Protein AF-A0A3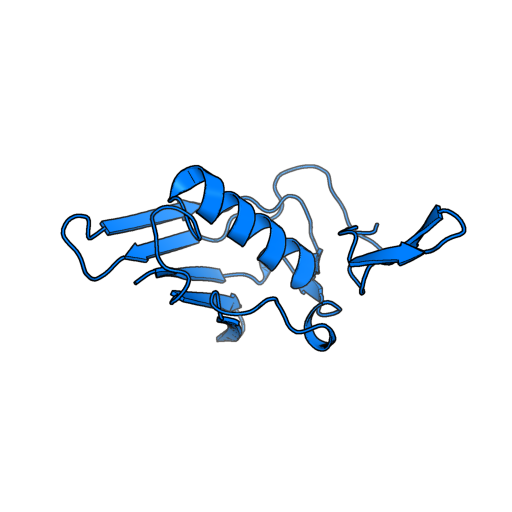80DIZ7-F1 (afdb_monomer)

Nearest PDB structures (foldseek):
  6ucd-assembly1_A  TM=9.929E-01  e=7.327E-22  Staphylococcus aureus
  6ucd-assembly2_B  TM=9.913E-01  e=2.281E-21  Staphylococcus aureus
  6lwt-assembly2_B  TM=9.551E-01  e=7.535E-21  Staphylococcus aureus
  6lwt-assembly1_A  TM=9.574E-01  e=3.783E-20  Staphylococcus aureus
  3r2i-assembly1_A  TM=8.907E-01  e=3.029E-13  Staphylococcus aureus subsp. aureus COL

Foldseek 3Di:
DFDDDFPDADPVRDTDGQARDDDDKDQPDFPAWAKEWAFECDDPPGDIDIDTDTDRIQKGAPQRVVVVVVVVCCVPPVDVHPFDLQKKKWFAFQVRDIDIDRSVDDDDSVRRNHMDRRHRGHHMYIYTD

InterPro domains:
  IPR006123 Staphylococcal/Streptococcal toxin, beta-grasp domain [PF02876] (36-128)
  IPR006126 Staphylococcal enterotoxin/Streptococcal pyrogenic exotoxin, conserved site [PS00278] (57-80)
  IPR008375 Staphylococcus aureus exotoxin [PR01800] (16-27)
  IPR008375 Staphylococcus aureus exotoxin [PR01800] (56-72)
  IPR008375 Staphylococcus aureus exotoxin [PR01800] (96-111)
  IPR013307 Superantigen, staphylococcal/streptococcal toxin, bacterial [PR01501] (14-34)
  IPR013307 Superantigen, staphylococcal/streptococcal toxin, bacterial [PR01501] (40-57)
  IPR013307 Superantigen, staphylococcal/streptococcal toxin, bacterial [PR01501] (65-87)
  IPR013307 Superantigen, staphylococcal/streptococcal toxin, bacterial [PR01501] (90-106)
  IPR013307 Superantigen, staphylococcal/streptococcal toxin, bacterial [PR01501] (116-129)
  IPR013307 Superantigen, staphylococcal/streptococcal toxin, bacterial [PR01898] (14-27)
  IPR013307 Superantigen, staphylococcal/streptococcal toxin, bacterial [PR01898] (57-70)
  IPR013307 Superantigen, staphylococcal/streptococcal toxin, bacterial [PR01898] (70-84)
  IPR013307 Superantigen, staphylococcal/streptococcal toxin, bacterial [PR01898] (111-127)
  IPR016091 Superantigen toxin, C-terminal [SSF54334] (31-128)

Sequence (129 aa):
MCFFVQEKRDKHDIFYTVSGVIQTNKTSGVVSAPILNVTKEKGEDAFVKGYPYYIKKEKITLKELDFKLRKHLIEKYGLYKTISKDGRVKISLKDGSFYNLDLRSKLKFKYMGEVIESKQIKDIEVNLK

pLDDT: mean 90.19, std 7.78, range [63.44, 97.88]

Structure (mmCIF, N/CA/C/O backbone):
data_AF-A0A380DIZ7-F1
#
_entry.id   AF-A0A380DIZ7-F1
#
loop_
_atom_site.group_PDB
_atom_site.id
_atom_site.type_symbol
_atom_site.label_atom_id
_atom_site.label_alt_id
_atom_site.label_comp_id
_atom_site.label_asym_id
_atom_site.label_entity_id
_atom_site.label_seq_id
_atom_site.pdbx_PDB_ins_code
_atom_site.Cartn_x
_atom_site.Cartn_y
_atom_site.Cartn_z
_atom_site.occupancy
_atom_site.B_iso_or_equiv
_atom_site.auth_seq_id
_atom_site.auth_comp_id
_atom_site.auth_asym_id
_atom_site.auth_atom_id
_atom_site.pdbx_PDB_model_num
ATOM 1 N N . MET A 1 1 ? 17.431 -2.834 -9.468 1.00 73.81 1 MET A N 1
ATOM 2 C CA . MET A 1 1 ? 16.457 -3.740 -8.804 1.00 73.81 1 MET A CA 1
ATOM 3 C C . MET A 1 1 ? 15.087 -3.563 -9.458 1.00 73.81 1 MET A C 1
ATOM 5 O O . MET A 1 1 ? 14.705 -2.426 -9.702 1.00 73.81 1 MET A O 1
ATOM 9 N N . CYS A 1 2 ? 14.347 -4.634 -9.756 1.00 84.69 2 CYS A N 1
ATOM 10 C CA . CYS A 1 2 ? 13.028 -4.546 -10.404 1.00 84.69 2 CYS A CA 1
ATOM 11 C C . CYS A 1 2 ? 11.947 -5.241 -9.562 1.00 84.69 2 CYS A C 1
ATOM 13 O O . CYS A 1 2 ? 12.197 -6.302 -8.992 1.00 84.69 2 CYS A O 1
ATOM 15 N N . PHE A 1 3 ? 10.755 -4.644 -9.478 1.00 87.88 3 PHE A N 1
ATOM 16 C CA . PHE A 1 3 ? 9.548 -5.284 -8.960 1.00 87.88 3 PHE A CA 1
ATOM 17 C C . PHE A 1 3 ? 8.690 -5.811 -10.119 1.00 87.88 3 PHE A C 1
ATOM 19 O O . PHE A 1 3 ? 8.022 -5.053 -10.837 1.00 87.88 3 PHE A O 1
ATOM 26 N N . PHE A 1 4 ? 8.731 -7.129 -10.295 1.00 90.75 4 PHE A N 1
ATOM 27 C CA . PHE A 1 4 ? 8.092 -7.824 -11.401 1.00 90.75 4 PHE A CA 1
ATOM 28 C C . PHE A 1 4 ? 6.684 -8.300 -11.022 1.00 90.75 4 PHE A C 1
ATOM 30 O O . PHE A 1 4 ? 6.507 -9.013 -10.037 1.00 90.75 4 PHE A O 1
ATOM 37 N N . VAL A 1 5 ? 5.690 -7.917 -11.824 1.00 90.12 5 VAL A N 1
ATOM 38 C CA . VAL A 1 5 ? 4.325 -8.462 -11.777 1.00 90.12 5 VAL A CA 1
ATOM 39 C C . VAL A 1 5 ? 3.955 -8.782 -13.217 1.00 90.12 5 VAL A C 1
ATOM 41 O O . VAL A 1 5 ? 4.002 -7.888 -14.062 1.00 90.12 5 VAL A O 1
ATOM 44 N N . GLN A 1 6 ? 3.652 -10.048 -13.501 1.00 90.81 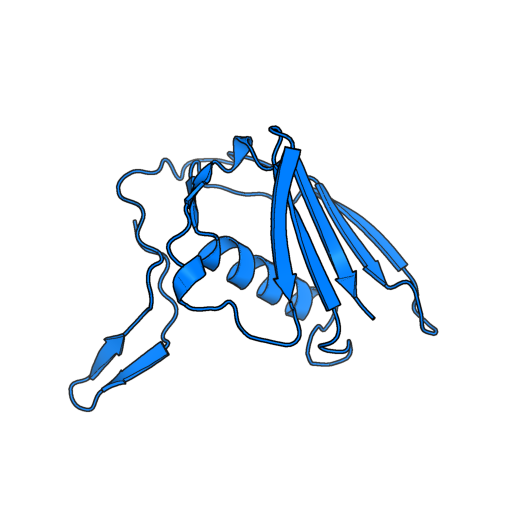6 GLN A N 1
ATOM 45 C CA . GLN A 1 6 ? 3.368 -10.505 -14.859 1.00 90.81 6 GLN A CA 1
ATOM 46 C C . GLN A 1 6 ? 2.039 -9.918 -15.352 1.00 90.81 6 GLN A C 1
ATOM 48 O O . GLN A 1 6 ? 0.986 -10.199 -14.786 1.00 90.81 6 GLN A O 1
ATOM 53 N N . GLU A 1 7 ? 2.092 -9.130 -16.424 1.00 89.25 7 GLU A N 1
ATOM 54 C CA . GLU A 1 7 ? 0.918 -8.569 -17.106 1.00 89.25 7 GLU A CA 1
ATOM 55 C C . GLU A 1 7 ? 0.506 -9.422 -18.309 1.00 89.25 7 GLU A C 1
ATOM 57 O O . GLU A 1 7 ? -0.677 -9.629 -18.561 1.00 89.25 7 GLU A O 1
ATOM 62 N N . LYS A 1 8 ? 1.493 -9.931 -19.054 1.00 89.88 8 LYS A N 1
ATOM 63 C CA . LYS A 1 8 ? 1.293 -10.771 -20.237 1.00 89.88 8 LYS A CA 1
ATOM 64 C C . LYS A 1 8 ? 2.452 -11.751 -20.375 1.00 89.88 8 LYS A C 1
ATOM 66 O O . LYS A 1 8 ? 3.583 -11.431 -20.011 1.00 89.88 8 LYS A O 1
ATOM 71 N N . ARG A 1 9 ? 2.160 -12.921 -20.931 1.00 91.06 9 ARG A N 1
ATOM 72 C CA . ARG A 1 9 ? 3.142 -13.841 -21.506 1.00 91.06 9 ARG A CA 1
ATOM 73 C C . ARG A 1 9 ? 2.810 -13.984 -22.986 1.00 91.06 9 ARG A C 1
ATOM 75 O O . ARG A 1 9 ? 1.631 -14.120 -23.319 1.00 91.06 9 ARG A O 1
ATOM 82 N N . ASP A 1 10 ? 3.793 -13.846 -23.865 1.00 90.81 10 ASP A N 1
ATOM 83 C CA . ASP A 1 10 ? 3.569 -14.079 -25.293 1.00 90.81 10 ASP A CA 1
ATOM 84 C C . ASP A 1 10 ? 3.758 -15.556 -25.675 1.00 90.81 10 ASP A C 1
ATOM 86 O O . ASP A 1 10 ? 3.936 -16.430 -24.828 1.00 90.81 10 ASP A O 1
ATOM 90 N N . LYS A 1 11 ? 3.674 -15.838 -26.978 1.00 90.25 11 LYS A N 1
ATOM 91 C CA . LYS A 1 11 ? 3.818 -17.191 -27.527 1.00 90.25 11 LYS A CA 1
ATOM 92 C C . LYS A 1 11 ? 5.262 -17.714 -27.478 1.00 90.25 11 LYS A C 1
ATOM 94 O O . LYS A 1 11 ? 5.457 -18.902 -27.696 1.00 90.25 11 LYS A O 1
ATOM 99 N N . HIS A 1 12 ? 6.240 -16.852 -27.196 1.00 92.19 12 HIS A N 1
ATOM 100 C CA . HIS A 1 12 ? 7.665 -17.177 -27.119 1.00 92.19 12 HIS A CA 1
ATOM 101 C C . HIS A 1 12 ? 8.169 -17.226 -25.668 1.00 92.19 12 HIS A C 1
ATOM 103 O O . HIS A 1 12 ? 9.369 -17.137 -25.433 1.00 92.19 12 HIS A O 1
ATOM 109 N N . ASP A 1 13 ? 7.254 -17.337 -24.698 1.00 89.50 13 ASP A N 1
ATOM 110 C CA . ASP A 1 13 ? 7.552 -17.326 -23.261 1.00 89.50 13 ASP A CA 1
ATOM 111 C C . ASP A 1 13 ? 8.264 -16.039 -22.791 1.00 89.50 13 ASP A C 1
ATOM 113 O O . ASP A 1 13 ? 8.994 -16.025 -21.803 1.00 89.50 13 ASP A O 1
ATOM 117 N N . ILE A 1 14 ? 8.023 -14.914 -23.475 1.00 88.62 14 ILE A N 1
ATOM 118 C CA . ILE A 1 14 ? 8.487 -13.595 -23.046 1.00 88.62 14 ILE A CA 1
ATOM 119 C C . ILE A 1 14 ? 7.473 -13.010 -22.065 1.00 88.62 14 ILE A C 1
ATOM 121 O O . ILE A 1 14 ? 6.275 -12.882 -22.348 1.00 88.62 14 ILE A O 1
ATOM 125 N N . PHE A 1 15 ? 7.973 -12.623 -20.894 1.00 90.88 15 PHE A N 1
ATOM 126 C CA . PHE A 1 15 ? 7.176 -12.107 -19.791 1.00 90.88 15 PHE A CA 1
ATOM 127 C C . PHE A 1 15 ? 7.215 -10.581 -19.742 1.00 90.88 15 PHE A C 1
ATOM 129 O O . PHE A 1 15 ? 8.269 -9.970 -19.567 1.00 90.88 15 PHE A O 1
ATOM 136 N N . TYR A 1 16 ? 6.043 -9.958 -19.817 1.00 88.75 16 TYR A N 1
ATOM 137 C CA . TYR A 1 16 ? 5.904 -8.507 -19.800 1.00 88.75 16 TYR A CA 1
ATOM 138 C C . TYR A 1 16 ? 5.420 -8.021 -18.438 1.00 88.75 16 TYR A C 1
ATOM 140 O O . TYR A 1 16 ? 4.489 -8.572 -17.847 1.00 88.75 16 TYR A O 1
ATOM 148 N N . THR A 1 17 ? 6.039 -6.943 -17.968 1.00 89.25 17 THR A N 1
ATOM 149 C CA . THR A 1 17 ? 5.685 -6.200 -16.758 1.00 89.25 17 THR A CA 1
ATOM 150 C C . THR A 1 17 ? 5.698 -4.716 -17.102 1.00 89.25 17 THR A C 1
ATOM 152 O O . THR A 1 17 ? 6.504 -4.275 -17.920 1.00 89.25 17 THR A O 1
ATOM 155 N N . VAL A 1 18 ? 4.834 -3.925 -16.475 1.00 84.56 18 VAL A N 1
ATOM 156 C CA . VAL A 1 18 ? 4.856 -2.468 -16.650 1.00 84.56 18 VAL A CA 1
ATOM 157 C C . VAL A 1 18 ? 5.647 -1.832 -15.512 1.00 84.56 18 VAL A C 1
ATOM 159 O O . VAL A 1 18 ? 5.296 -2.012 -14.344 1.00 84.56 18 VAL A O 1
ATOM 162 N N . SER A 1 19 ? 6.711 -1.098 -15.846 1.00 86.44 19 SER A N 1
ATOM 163 C CA . SER A 1 19 ? 7.553 -0.342 -14.901 1.00 86.44 19 SER A CA 1
ATOM 164 C C . SER A 1 19 ? 8.030 -1.182 -13.695 1.00 86.44 19 SER A C 1
ATOM 166 O O . SER A 1 19 ? 8.190 -2.400 -13.791 1.00 86.44 19 SER A O 1
ATOM 168 N N . GLY A 1 20 ? 8.300 -0.550 -12.545 1.00 74.50 20 GLY A N 1
ATOM 169 C CA . GLY A 1 20 ? 8.803 -1.239 -11.349 1.00 74.50 20 GLY A CA 1
ATOM 170 C C . GLY A 1 20 ? 10.331 -1.307 -11.247 1.00 74.50 20 GLY A C 1
ATOM 171 O O . GLY A 1 20 ? 10.848 -1.951 -10.337 1.00 74.50 20 GLY A O 1
ATOM 172 N N . VAL A 1 21 ? 11.063 -0.670 -12.164 1.00 81.62 21 VAL A N 1
ATOM 173 C CA . VAL A 1 21 ? 12.533 -0.626 -12.159 1.00 81.62 21 VAL A CA 1
ATOM 174 C C . VAL A 1 21 ? 13.018 0.544 -11.300 1.00 81.62 21 VAL A C 1
ATOM 176 O O . VAL A 1 21 ? 12.602 1.678 -11.502 1.00 81.62 21 VAL A O 1
ATOM 179 N N . ILE A 1 22 ? 13.924 0.270 -10.359 1.00 79.44 22 ILE A N 1
ATOM 180 C CA . ILE A 1 22 ? 14.663 1.271 -9.578 1.00 79.44 22 ILE A CA 1
ATOM 181 C C . ILE A 1 22 ? 16.160 1.003 -9.780 1.00 79.44 22 ILE A C 1
ATOM 183 O O . ILE A 1 22 ? 16.617 -0.124 -9.553 1.00 79.44 22 ILE A O 1
ATOM 187 N N . GLN A 1 23 ? 16.925 2.018 -10.198 1.00 69.81 23 GLN A N 1
ATOM 188 C CA . GLN A 1 23 ? 18.353 1.871 -10.520 1.00 69.81 23 GLN A CA 1
ATOM 189 C C . GLN A 1 23 ? 19.199 1.470 -9.301 1.00 69.81 23 GLN A C 1
ATOM 191 O O . GLN A 1 23 ? 19.898 0.462 -9.358 1.00 69.81 23 GLN A O 1
ATOM 196 N N . THR A 1 24 ? 19.084 2.181 -8.177 1.00 70.56 24 THR A N 1
ATOM 197 C CA . THR A 1 24 ? 19.890 1.955 -6.963 1.00 70.56 24 THR A CA 1
ATOM 198 C C . THR A 1 24 ? 19.007 1.933 -5.716 1.00 70.56 24 THR A C 1
ATOM 200 O O . THR A 1 24 ? 18.083 2.736 -5.581 1.00 70.56 24 THR A O 1
ATOM 203 N N . ASN A 1 25 ? 19.223 0.959 -4.824 1.00 69.00 25 ASN A N 1
ATOM 204 C CA . ASN A 1 25 ? 18.415 0.802 -3.612 1.00 69.00 25 ASN A CA 1
ATOM 205 C C . ASN A 1 25 ? 19.136 -0.066 -2.574 1.00 69.00 25 ASN A C 1
ATOM 207 O O . ASN A 1 25 ? 19.499 -1.202 -2.890 1.00 69.00 25 ASN A O 1
ATOM 211 N N . LYS A 1 26 ? 19.301 0.418 -1.339 1.00 71.81 26 LYS A N 1
ATOM 212 C CA . LYS A 1 26 ? 19.729 -0.443 -0.228 1.00 71.81 26 LYS A CA 1
ATOM 213 C C . LYS A 1 26 ? 18.533 -1.246 0.286 1.00 71.81 26 LYS A C 1
ATOM 215 O O . LYS A 1 26 ? 17.451 -0.706 0.503 1.00 71.81 26 LYS A O 1
ATOM 220 N N . THR A 1 27 ? 18.723 -2.554 0.453 1.00 65.56 27 THR A N 1
ATOM 221 C CA . THR A 1 27 ? 17.655 -3.505 0.832 1.00 65.56 27 THR A CA 1
ATOM 222 C C . THR A 1 27 ? 17.909 -4.207 2.170 1.00 65.56 27 THR A C 1
ATOM 224 O O . THR A 1 27 ? 17.139 -5.080 2.567 1.00 65.56 27 THR A O 1
ATOM 227 N N . SER A 1 28 ? 18.972 -3.827 2.886 1.00 63.44 28 SER A N 1
ATOM 228 C CA . SER A 1 28 ? 19.307 -4.381 4.199 1.00 63.44 28 SER A CA 1
ATOM 229 C C . SER A 1 28 ? 18.593 -3.620 5.322 1.00 63.44 28 SER A C 1
ATOM 231 O O . SER A 1 28 ? 18.824 -2.425 5.502 1.00 63.44 28 SER A O 1
ATOM 233 N N . GLY A 1 29 ? 17.780 -4.328 6.112 1.00 64.69 29 GLY A N 1
ATOM 234 C CA . GLY A 1 29 ? 17.097 -3.787 7.294 1.00 64.69 29 GLY A CA 1
ATOM 235 C C . GLY A 1 29 ? 15.740 -3.123 7.017 1.00 64.69 29 GLY A C 1
ATOM 236 O O . GLY A 1 29 ? 15.302 -2.980 5.875 1.00 64.69 29 GLY A O 1
ATOM 237 N N . VAL A 1 30 ? 15.029 -2.754 8.087 1.00 64.44 30 VAL A N 1
ATOM 238 C CA . VAL A 1 30 ? 13.832 -1.900 7.995 1.00 64.44 30 VAL A CA 1
ATOM 239 C C . VAL A 1 30 ? 14.296 -0.473 7.727 1.00 64.44 30 VAL A C 1
ATOM 241 O O . VAL A 1 30 ? 15.089 0.068 8.490 1.00 64.44 30 VAL A O 1
ATOM 244 N N . VAL A 1 31 ? 13.795 0.134 6.651 1.00 78.81 31 VAL A N 1
ATOM 245 C CA . VAL A 1 31 ? 14.199 1.486 6.237 1.00 78.81 31 VAL A CA 1
ATOM 246 C C . VAL A 1 31 ? 13.150 2.531 6.612 1.00 78.81 31 VAL A C 1
ATOM 248 O O . VAL A 1 31 ? 13.494 3.674 6.907 1.00 78.81 31 VAL A O 1
ATOM 251 N N . SER A 1 32 ? 11.872 2.150 6.604 1.00 88.06 32 SER A N 1
ATOM 252 C CA . SER A 1 32 ? 10.756 3.009 6.999 1.00 88.06 32 SER A CA 1
ATOM 253 C C . SER A 1 32 ? 9.608 2.178 7.573 1.00 88.06 32 SER A C 1
ATOM 255 O O . SER A 1 32 ? 9.441 1.013 7.208 1.00 88.06 32 SER A O 1
ATOM 257 N N . ALA A 1 33 ? 8.826 2.770 8.472 1.00 93.50 33 ALA A N 1
ATOM 258 C CA . ALA A 1 33 ? 7.673 2.135 9.106 1.00 93.50 33 ALA A CA 1
ATOM 259 C C . ALA A 1 33 ? 6.533 3.154 9.316 1.00 93.50 33 ALA A C 1
ATOM 261 O O . ALA A 1 33 ? 6.216 3.478 10.462 1.00 93.50 33 ALA A O 1
ATOM 262 N N . PRO A 1 34 ? 5.947 3.710 8.236 1.00 95.19 34 PRO A N 1
ATOM 263 C CA . PRO A 1 34 ? 4.785 4.589 8.349 1.00 95.19 34 PRO A CA 1
ATOM 264 C C . PRO A 1 34 ? 3.614 3.866 9.020 1.00 95.19 34 PRO A C 1
ATOM 266 O O . PRO A 1 34 ? 3.480 2.643 8.913 1.00 95.19 34 PRO A O 1
ATOM 269 N N . ILE A 1 35 ? 2.746 4.622 9.689 1.00 97.19 35 ILE A N 1
ATOM 270 C CA . ILE A 1 35 ? 1.524 4.061 10.268 1.00 97.19 35 ILE A CA 1
ATOM 271 C C . ILE A 1 35 ? 0.539 3.746 9.141 1.00 97.19 35 ILE A C 1
ATOM 273 O O . ILE A 1 35 ? 0.237 4.603 8.312 1.00 97.19 35 ILE A O 1
ATOM 277 N N . LEU A 1 36 ? 0.044 2.511 9.123 1.00 97.81 36 LEU A N 1
ATOM 278 C CA . LEU A 1 36 ? -1.054 2.067 8.280 1.00 97.81 36 LEU A CA 1
ATOM 279 C C . LEU A 1 36 ? -2.333 2.045 9.114 1.00 97.81 36 LEU A C 1
ATOM 281 O O . LEU A 1 36 ? -2.477 1.214 10.011 1.00 97.81 36 LEU A O 1
ATOM 285 N N . ASN A 1 37 ? -3.249 2.950 8.792 1.00 97.19 37 ASN A N 1
ATOM 286 C CA . ASN A 1 37 ? -4.571 3.047 9.391 1.00 97.19 37 ASN A CA 1
ATOM 287 C C . ASN A 1 37 ? -5.585 2.396 8.454 1.00 97.19 37 ASN A C 1
ATOM 289 O O . ASN A 1 37 ? -5.793 2.871 7.342 1.00 97.19 37 ASN A O 1
ATOM 293 N N . VAL A 1 38 ? -6.205 1.303 8.888 1.00 96.81 38 VAL A N 1
ATOM 294 C CA . VAL A 1 38 ? -7.263 0.610 8.151 1.00 96.81 38 VAL A CA 1
ATOM 295 C C . VAL A 1 38 ? -8.584 0.831 8.866 1.00 96.81 38 VAL A C 1
ATOM 297 O O . VAL A 1 38 ? -8.757 0.398 10.007 1.00 96.81 38 VAL A O 1
ATOM 300 N N . THR A 1 39 ? -9.512 1.465 8.165 1.00 95.81 39 THR A N 1
ATOM 301 C CA . THR A 1 39 ? -10.840 1.803 8.665 1.00 95.81 39 THR A CA 1
ATOM 302 C C . THR A 1 39 ? -11.901 1.154 7.788 1.00 95.81 39 THR A C 1
ATOM 304 O O . THR A 1 39 ? -11.831 1.228 6.561 1.00 95.81 39 THR A O 1
ATOM 307 N N . LYS A 1 40 ? -12.902 0.547 8.424 1.00 92.62 40 LYS A N 1
ATOM 308 C CA . LYS A 1 40 ? -14.171 0.143 7.820 1.00 92.62 40 LYS A CA 1
ATOM 309 C C . LYS A 1 40 ? -15.281 0.816 8.619 1.00 92.62 40 LYS A C 1
ATOM 311 O O . LYS A 1 40 ? -15.551 0.415 9.745 1.00 92.62 40 LYS A O 1
ATOM 316 N N . GLU A 1 41 ? -15.870 1.874 8.066 1.00 82.44 41 GLU A N 1
ATOM 317 C CA . GLU A 1 41 ? -16.782 2.752 8.820 1.00 82.44 41 GLU A CA 1
ATOM 318 C C . GLU A 1 41 ? -18.206 2.197 8.955 1.00 82.44 41 GLU A C 1
ATOM 320 O O . GLU A 1 41 ? -18.942 2.618 9.843 1.00 82.44 41 GLU A O 1
ATOM 325 N N . LYS A 1 42 ? -18.630 1.295 8.062 1.00 79.06 42 LYS A N 1
ATOM 326 C CA . LYS A 1 42 ? -20.019 0.822 7.975 1.00 79.06 42 LYS A CA 1
ATOM 327 C C . LYS A 1 42 ? -20.098 -0.703 7.864 1.00 79.06 42 LYS A C 1
ATOM 329 O O . LYS A 1 42 ? -19.178 -1.349 7.365 1.00 79.06 42 LYS A O 1
ATOM 334 N N . GLY A 1 43 ? -21.225 -1.256 8.314 1.00 76.00 43 GLY A N 1
ATOM 335 C CA . GLY A 1 43 ? -21.498 -2.696 8.385 1.00 76.00 43 GLY A CA 1
ATOM 336 C C . GLY A 1 43 ? -21.419 -3.239 9.814 1.00 76.00 43 GLY A C 1
ATOM 337 O O . GLY A 1 43 ? -20.945 -2.548 10.710 1.00 76.00 43 GLY A O 1
ATOM 338 N N . GLU A 1 44 ? -21.888 -4.472 10.013 1.00 73.06 44 GLU A N 1
ATOM 339 C CA . GLU A 1 44 ? -21.927 -5.128 11.334 1.00 73.06 44 GLU A CA 1
ATOM 340 C C . GLU A 1 44 ? -20.530 -5.244 11.974 1.00 73.06 44 GLU A C 1
ATOM 342 O O . GLU A 1 44 ? -20.388 -5.066 13.179 1.00 73.06 44 GLU A O 1
ATOM 347 N N . ASP A 1 45 ? -19.485 -5.402 11.154 1.00 82.81 45 ASP A N 1
ATOM 348 C CA . ASP A 1 45 ? -18.084 -5.478 11.592 1.00 82.81 45 ASP A CA 1
ATOM 349 C C . ASP A 1 45 ? -17.305 -4.171 11.349 1.00 82.81 45 ASP A C 1
ATOM 351 O O . ASP A 1 45 ? -16.235 -4.192 10.733 1.00 82.81 45 ASP A O 1
ATOM 355 N N . ALA A 1 46 ? -17.843 -3.009 11.722 1.00 90.00 46 ALA A N 1
ATOM 356 C CA . ALA A 1 46 ? -17.096 -1.752 11.618 1.00 90.00 46 ALA A CA 1
ATOM 357 C C . ALA A 1 46 ? -15.846 -1.776 12.525 1.00 90.00 46 ALA A C 1
ATOM 359 O O . ALA A 1 46 ? -15.899 -2.228 13.669 1.00 90.00 46 ALA A O 1
ATOM 360 N N . PHE A 1 47 ? -14.700 -1.296 12.029 1.00 91.69 47 PHE A N 1
ATOM 361 C CA . PHE A 1 47 ? -13.450 -1.292 12.797 1.00 91.69 47 PHE A CA 1
ATOM 362 C C . PHE A 1 47 ? -12.485 -0.183 12.375 1.00 91.69 47 PHE A C 1
ATOM 364 O O . PHE A 1 47 ? -12.502 0.295 11.241 1.00 91.69 47 PHE A O 1
ATOM 371 N N . VAL A 1 48 ? -11.564 0.144 13.283 1.00 94.38 48 VAL A N 1
ATOM 372 C CA . VAL A 1 48 ? -10.387 0.984 13.033 1.00 94.38 48 VAL A CA 1
ATOM 373 C C . VAL A 1 48 ? -9.161 0.260 13.585 1.00 94.38 48 VAL A C 1
ATOM 375 O O . VAL A 1 48 ? -9.163 -0.176 14.735 1.00 94.38 48 VAL A O 1
ATOM 378 N N . LYS A 1 49 ? -8.111 0.099 12.774 1.00 94.75 49 LYS A N 1
ATOM 379 C CA . LYS A 1 49 ? -6.835 -0.505 13.191 1.00 94.75 49 LYS A CA 1
ATOM 380 C C . LYS A 1 49 ? -5.658 0.304 12.660 1.00 94.75 49 LYS A C 1
ATOM 382 O O . LYS A 1 49 ? -5.521 0.440 11.451 1.00 94.75 49 LYS A O 1
ATOM 387 N N . GLY A 1 50 ? -4.792 0.772 13.555 1.00 96.19 50 GLY A N 1
ATOM 388 C CA . GLY A 1 50 ? -3.527 1.429 13.218 1.00 96.19 50 GLY A CA 1
ATOM 389 C C . GLY A 1 50 ? -2.337 0.567 13.631 1.00 96.19 50 GLY A C 1
ATOM 390 O O . GLY A 1 50 ? -2.284 0.103 14.768 1.00 96.19 50 GLY A O 1
ATOM 391 N N . TYR A 1 51 ? -1.390 0.325 12.727 1.00 96.00 51 TYR A N 1
ATOM 392 C CA . TYR A 1 51 ? -0.136 -0.370 13.047 1.00 96.00 51 TYR A CA 1
ATOM 393 C C . TYR A 1 51 ? 0.991 0.017 12.078 1.00 96.00 51 TYR A C 1
ATOM 395 O O . TYR A 1 51 ? 0.718 0.477 10.968 1.00 96.00 51 TYR A O 1
ATOM 403 N N . PRO A 1 52 ? 2.270 -0.169 12.453 1.00 95.88 52 PRO A N 1
ATOM 404 C CA . PRO A 1 52 ? 3.392 0.123 11.563 1.00 95.88 52 PRO A CA 1
ATOM 405 C C . PRO A 1 52 ? 3.400 -0.776 10.316 1.00 95.88 52 PRO A C 1
ATOM 407 O O . PRO A 1 52 ? 3.292 -2.000 10.417 1.00 95.88 52 PRO A O 1
ATOM 410 N N . TYR A 1 53 ? 3.592 -0.185 9.134 1.00 95.38 53 TYR A N 1
ATOM 411 C CA . TYR A 1 53 ? 3.773 -0.904 7.872 1.00 95.38 53 TYR A CA 1
ATOM 412 C C . TYR A 1 53 ? 5.235 -0.858 7.427 1.00 95.38 53 TYR A C 1
ATOM 414 O O . TYR A 1 53 ? 5.732 0.153 6.935 1.00 95.38 53 TYR A O 1
ATOM 422 N N . TYR A 1 54 ? 5.946 -1.968 7.611 1.00 92.69 54 TYR A N 1
ATOM 423 C CA . TYR A 1 54 ? 7.393 -2.023 7.413 1.00 92.69 54 TYR A CA 1
ATOM 424 C C . TYR A 1 54 ? 7.802 -2.053 5.936 1.00 92.69 54 TYR A C 1
ATOM 426 O O . TYR A 1 54 ? 7.515 -3.001 5.202 1.00 92.69 54 TYR A O 1
ATOM 434 N N . ILE A 1 55 ? 8.585 -1.056 5.526 1.00 91.19 55 ILE A N 1
ATOM 435 C CA . ILE A 1 55 ? 9.183 -0.942 4.197 1.00 91.19 55 ILE A CA 1
ATOM 436 C C . ILE A 1 55 ? 10.701 -1.124 4.322 1.00 91.19 55 ILE A C 1
ATOM 438 O O . ILE A 1 55 ? 11.405 -0.339 4.956 1.00 91.19 55 ILE A O 1
ATOM 442 N N . LYS A 1 56 ? 11.222 -2.181 3.692 1.00 89.12 56 LYS A N 1
ATOM 443 C CA . LYS A 1 56 ? 12.643 -2.588 3.742 1.00 89.12 56 LYS A CA 1
ATOM 444 C C . LYS A 1 56 ? 13.490 -2.030 2.586 1.00 89.12 56 LYS A C 1
ATOM 446 O O . LYS A 1 56 ? 14.492 -2.622 2.203 1.00 89.12 56 LYS A O 1
ATOM 451 N N . LYS A 1 57 ? 13.037 -0.950 1.951 1.00 87.94 57 LYS A N 1
ATOM 452 C CA . LYS A 1 57 ? 13.695 -0.327 0.793 1.00 87.94 57 LYS A CA 1
ATOM 453 C C . LYS A 1 57 ? 13.780 1.174 1.005 1.00 87.94 57 LYS A C 1
ATOM 455 O O . LYS A 1 57 ? 12.825 1.754 1.511 1.00 87.94 57 LYS A O 1
ATOM 460 N N . GLU A 1 58 ? 14.870 1.804 0.582 1.00 89.19 58 GLU A N 1
ATOM 461 C CA . GLU A 1 58 ? 15.010 3.270 0.615 1.00 89.19 58 GLU A CA 1
ATOM 462 C C . GLU A 1 58 ? 14.068 3.949 -0.369 1.00 89.19 58 GLU A C 1
ATOM 464 O O . GLU A 1 58 ? 13.401 4.919 -0.019 1.00 89.19 58 GLU A O 1
ATOM 469 N N . LYS A 1 59 ? 13.979 3.394 -1.577 1.00 91.31 59 LYS A N 1
ATOM 470 C CA . LYS A 1 59 ? 13.065 3.840 -2.628 1.00 91.31 59 LYS A CA 1
ATOM 471 C C . LYS A 1 59 ? 12.084 2.724 -2.960 1.00 91.31 59 LYS A C 1
ATOM 473 O O . LYS A 1 59 ? 12.475 1.562 -3.055 1.00 91.31 59 LYS A O 1
ATOM 478 N N . ILE A 1 60 ? 10.816 3.038 -3.150 1.00 92.00 60 ILE A N 1
ATOM 479 C CA . ILE A 1 60 ? 9.785 2.069 -3.519 1.00 92.00 60 ILE A CA 1
ATOM 480 C C . ILE A 1 60 ? 8.951 2.644 -4.655 1.00 92.00 60 ILE A C 1
ATOM 482 O O . ILE A 1 60 ? 8.644 3.830 -4.667 1.00 92.00 60 ILE A O 1
ATOM 486 N N . THR A 1 61 ? 8.610 1.818 -5.642 1.00 94.00 61 THR A N 1
ATOM 487 C CA . THR A 1 61 ? 7.696 2.271 -6.696 1.00 94.00 61 THR A CA 1
ATOM 488 C C . THR A 1 61 ? 6.274 2.278 -6.164 1.00 94.00 61 THR A C 1
ATOM 490 O O . THR A 1 61 ? 5.907 1.407 -5.369 1.00 94.00 61 THR A O 1
ATOM 493 N N . LEU A 1 62 ? 5.442 3.196 -6.652 1.00 94.81 62 LEU A N 1
ATOM 494 C CA . LEU A 1 62 ? 4.021 3.203 -6.315 1.00 94.81 62 LEU A CA 1
ATOM 495 C C . LEU A 1 62 ? 3.353 1.874 -6.703 1.00 94.81 62 LEU A C 1
ATOM 497 O O . LEU A 1 62 ? 2.490 1.387 -5.981 1.00 94.81 62 LEU A O 1
ATOM 501 N N . LYS A 1 63 ? 3.831 1.229 -7.777 1.00 94.19 63 LYS A N 1
ATOM 502 C CA . LYS A 1 63 ? 3.449 -0.139 -8.156 1.00 94.19 63 LYS A CA 1
ATOM 503 C C . LYS A 1 63 ? 3.718 -1.161 -7.054 1.00 94.19 63 LYS A C 1
ATOM 505 O O . LYS A 1 63 ? 2.836 -1.944 -6.718 1.00 94.19 63 LYS A O 1
ATOM 510 N N . GLU A 1 64 ? 4.944 -1.207 -6.535 1.00 94.50 64 GLU A N 1
ATOM 511 C CA . GLU A 1 64 ? 5.312 -2.176 -5.500 1.00 94.50 64 GLU A CA 1
ATOM 512 C C . GLU A 1 64 ? 4.533 -1.932 -4.206 1.00 94.50 64 GLU A C 1
ATOM 514 O O . GLU A 1 64 ? 4.085 -2.891 -3.573 1.00 94.50 64 GLU A O 1
ATOM 519 N N . LEU A 1 65 ? 4.348 -0.663 -3.837 1.00 94.88 65 LEU A N 1
ATOM 520 C CA . LEU A 1 65 ? 3.588 -0.279 -2.654 1.00 94.88 65 LEU A CA 1
ATOM 521 C C . LEU A 1 65 ? 2.104 -0.658 -2.788 1.00 94.88 65 LEU A C 1
ATOM 523 O O . LEU A 1 65 ? 1.591 -1.340 -1.905 1.00 94.88 65 LEU A O 1
ATOM 527 N N . ASP A 1 66 ? 1.450 -0.303 -3.900 1.00 95.56 66 ASP A N 1
ATOM 528 C CA . ASP A 1 66 ? 0.054 -0.667 -4.196 1.00 95.56 66 ASP A CA 1
ATOM 529 C C . ASP A 1 66 ? -0.144 -2.189 -4.187 1.00 95.56 66 ASP A C 1
ATOM 531 O O . ASP A 1 66 ? -1.020 -2.698 -3.486 1.00 95.56 66 ASP A O 1
ATOM 535 N N . PHE A 1 67 ? 0.712 -2.935 -4.892 1.00 95.25 67 PHE A N 1
ATOM 536 C CA . PHE A 1 67 ? 0.578 -4.386 -4.999 1.00 95.25 67 PHE A CA 1
ATOM 537 C C . PHE A 1 67 ? 0.724 -5.084 -3.641 1.00 95.25 67 PHE A C 1
ATOM 539 O O . PHE A 1 67 ? -0.099 -5.927 -3.278 1.00 95.25 67 PHE A O 1
ATOM 546 N N . LYS A 1 68 ? 1.762 -4.733 -2.868 1.00 95.06 68 LYS A N 1
ATOM 547 C CA . LYS A 1 68 ? 1.995 -5.329 -1.543 1.00 95.06 68 LYS A CA 1
ATOM 548 C C . LYS A 1 68 ? 0.914 -4.939 -0.543 1.00 95.06 68 LYS A C 1
ATOM 550 O O . LYS A 1 68 ? 0.474 -5.796 0.219 1.00 95.06 68 LYS A O 1
ATOM 555 N N . LEU A 1 69 ? 0.454 -3.688 -0.580 1.00 95.88 69 LEU A N 1
ATOM 556 C CA . LEU A 1 69 ? -0.612 -3.220 0.296 1.00 95.88 69 LEU A CA 1
ATOM 557 C C . LEU A 1 69 ? -1.925 -3.951 0.003 1.00 95.88 69 LEU A C 1
ATOM 559 O O . LEU A 1 69 ? -2.542 -4.475 0.926 1.00 95.88 69 LEU A O 1
ATOM 563 N N . ARG A 1 70 ? -2.327 -4.070 -1.269 1.00 95.94 70 ARG A N 1
ATOM 564 C CA . ARG A 1 70 ? -3.531 -4.832 -1.643 1.00 95.94 70 ARG A CA 1
ATOM 565 C C . ARG A 1 70 ? -3.415 -6.295 -1.241 1.00 95.94 70 ARG A C 1
ATOM 567 O O . ARG A 1 70 ? -4.364 -6.828 -0.680 1.00 95.94 70 ARG A O 1
ATOM 574 N N . LYS A 1 71 ? -2.257 -6.931 -1.457 1.00 95.88 71 LYS A N 1
ATOM 575 C CA . LYS A 1 71 ? -2.011 -8.309 -1.006 1.00 95.88 71 LYS A CA 1
ATOM 576 C C . LYS A 1 71 ? -2.213 -8.451 0.507 1.00 95.88 71 LYS A C 1
ATOM 578 O O . LYS A 1 71 ? -2.951 -9.332 0.936 1.00 95.88 71 LYS A O 1
ATOM 583 N N . HIS A 1 72 ? -1.637 -7.543 1.295 1.00 95.31 72 HIS A N 1
ATOM 584 C CA . HIS A 1 72 ? -1.814 -7.513 2.750 1.00 95.31 72 HIS A CA 1
ATOM 585 C C . HIS A 1 72 ? -3.288 -7.347 3.152 1.00 95.31 72 HIS A C 1
ATOM 587 O O . HIS A 1 72 ? -3.770 -8.049 4.039 1.00 95.31 72 HIS A O 1
ATOM 593 N N . LEU A 1 73 ? -4.030 -6.462 2.475 1.00 94.94 73 LEU A N 1
ATOM 594 C CA . LEU A 1 73 ? -5.460 -6.252 2.725 1.00 94.94 73 LEU A CA 1
ATOM 595 C C . LEU A 1 73 ? -6.314 -7.480 2.367 1.00 94.94 73 LEU A C 1
ATOM 597 O O . LEU A 1 73 ? -7.250 -7.807 3.094 1.00 94.94 73 LEU A O 1
ATOM 601 N N . ILE A 1 74 ? -5.982 -8.192 1.288 1.00 94.94 74 ILE A N 1
ATOM 602 C CA . ILE A 1 74 ? -6.646 -9.449 0.907 1.00 94.94 74 ILE A CA 1
ATOM 603 C C . ILE A 1 74 ? -6.413 -10.519 1.982 1.00 94.94 74 ILE A C 1
ATOM 605 O O . ILE A 1 74 ? -7.354 -11.196 2.386 1.00 94.94 74 ILE A O 1
ATOM 609 N N . GLU A 1 75 ? -5.176 -10.668 2.457 1.00 95.25 75 GLU A N 1
ATOM 610 C CA . GLU A 1 75 ? -4.797 -11.714 3.416 1.00 95.25 75 GLU A CA 1
ATOM 611 C C . GLU A 1 75 ? -5.330 -11.455 4.831 1.00 95.25 75 GLU A C 1
ATOM 613 O O . GLU A 1 75 ? -5.769 -12.389 5.497 1.00 95.25 75 GLU A O 1
ATOM 618 N N . LYS A 1 76 ? -5.300 -10.202 5.305 1.00 94.25 76 LYS A N 1
ATOM 619 C CA . LYS A 1 76 ? -5.687 -9.855 6.685 1.00 94.25 76 LYS A CA 1
ATOM 620 C C . LYS A 1 76 ? -7.146 -9.451 6.848 1.00 94.25 76 LYS A C 1
ATOM 622 O O . LYS A 1 76 ? -7.695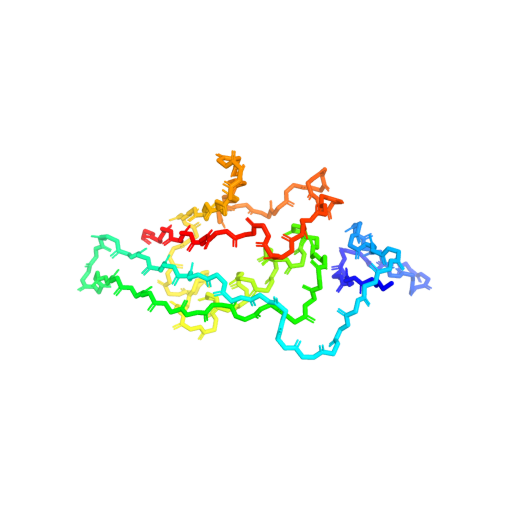 -9.652 7.927 1.00 94.25 76 LYS A O 1
ATOM 627 N N . TYR A 1 77 ? -7.745 -8.860 5.817 1.00 92.75 77 TYR A N 1
ATOM 628 C CA . TYR A 1 77 ? -9.086 -8.275 5.891 1.00 92.75 77 TYR A CA 1
ATOM 629 C C . TYR A 1 77 ? -10.058 -8.871 4.871 1.00 92.75 77 TYR A C 1
ATOM 631 O O . TYR A 1 77 ? -11.243 -8.570 4.925 1.00 92.75 77 TYR A O 1
ATOM 639 N N . GLY A 1 78 ? -9.598 -9.714 3.943 1.00 92.25 78 GLY A N 1
ATOM 640 C CA . GLY A 1 78 ? -10.475 -10.322 2.943 1.00 92.25 78 GLY A CA 1
ATOM 641 C C . GLY A 1 78 ? -10.945 -9.353 1.856 1.00 92.25 78 GLY A C 1
ATOM 642 O O . GLY A 1 78 ? -12.015 -9.560 1.281 1.00 92.25 78 GLY A O 1
ATOM 643 N N . LEU A 1 79 ? -10.162 -8.311 1.544 1.00 92.38 79 LEU A N 1
ATOM 644 C CA . LEU A 1 79 ? -10.415 -7.435 0.389 1.00 92.38 79 LEU A CA 1
ATOM 645 C C . LEU A 1 79 ? -10.628 -8.273 -0.891 1.00 92.38 79 LEU A C 1
ATOM 647 O O . LEU A 1 79 ? -9.886 -9.223 -1.135 1.00 92.38 79 LEU A O 1
ATOM 651 N N . TYR A 1 80 ? -11.639 -7.930 -1.697 1.00 90.19 80 TYR A N 1
ATOM 652 C CA . TYR A 1 80 ? -12.069 -8.657 -2.910 1.00 90.19 80 TYR A CA 1
ATOM 653 C C . TYR A 1 80 ? -12.654 -10.057 -2.687 1.00 90.19 80 TYR A C 1
ATOM 655 O O . TYR A 1 80 ? -12.974 -10.733 -3.664 1.00 90.19 80 TYR A O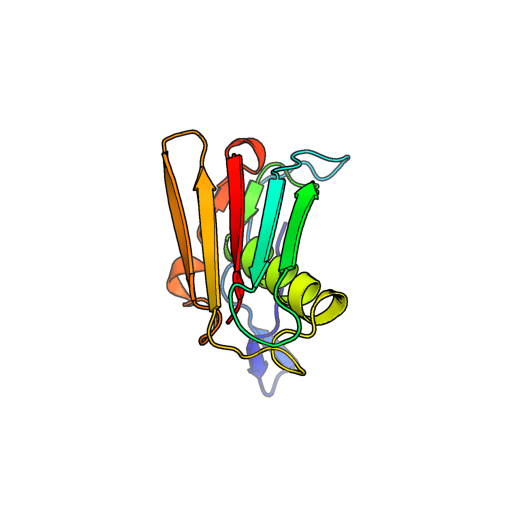 1
ATOM 663 N N . LYS A 1 81 ? -12.797 -10.495 -1.434 1.00 89.75 81 LYS A N 1
ATOM 664 C CA . LYS A 1 81 ? -13.416 -11.776 -1.080 1.00 89.75 81 LYS A CA 1
ATOM 665 C C . LYS A 1 81 ? -14.655 -11.550 -0.221 1.00 89.75 81 LYS A C 1
ATOM 667 O O . LYS A 1 81 ? -15.765 -11.730 -0.700 1.00 89.75 81 LYS A O 1
ATOM 672 N N . THR A 1 82 ? -14.448 -11.132 1.025 1.00 88.75 82 THR A N 1
ATOM 673 C CA . THR A 1 82 ? -15.507 -10.844 2.003 1.00 88.75 82 THR A CA 1
ATOM 674 C C . THR A 1 82 ? -15.778 -9.347 2.118 1.00 88.75 82 THR A C 1
ATOM 676 O O . THR A 1 82 ? -16.915 -8.947 2.339 1.00 88.75 82 THR A O 1
ATOM 679 N N . ILE A 1 83 ? -14.749 -8.511 1.930 1.00 87.06 83 ILE A N 1
ATOM 680 C CA . ILE A 1 83 ? -14.871 -7.050 1.901 1.00 87.06 83 ILE A CA 1
ATOM 681 C C . ILE A 1 83 ? -14.984 -6.557 0.456 1.00 87.06 83 ILE A C 1
ATOM 683 O O . ILE A 1 83 ? -14.270 -7.021 -0.443 1.00 87.06 83 ILE A O 1
ATOM 687 N N . SER A 1 84 ? -15.869 -5.576 0.255 1.00 87.38 84 SER A N 1
ATOM 688 C CA . SER A 1 84 ? -16.127 -4.938 -1.033 1.00 87.38 84 SER A CA 1
ATOM 689 C C . SER A 1 84 ? -14.861 -4.347 -1.659 1.00 87.38 84 SER A C 1
ATOM 691 O O . SER A 1 84 ? -13.937 -3.892 -0.988 1.00 87.38 84 SER A O 1
ATOM 693 N N . LYS A 1 85 ? -14.844 -4.294 -2.994 1.00 90.19 85 LYS A N 1
ATOM 694 C CA . LYS A 1 85 ? -13.821 -3.566 -3.757 1.00 90.19 85 LYS A CA 1
ATOM 695 C C . LYS A 1 85 ? -13.957 -2.043 -3.652 1.00 90.19 85 LYS A C 1
ATOM 697 O O . LYS A 1 85 ? -13.055 -1.335 -4.091 1.00 90.19 85 LYS A O 1
ATOM 702 N N . ASP A 1 86 ? -15.092 -1.540 -3.159 1.00 89.38 86 ASP A N 1
ATOM 703 C CA . ASP A 1 86 ? -15.356 -0.106 -3.025 1.00 89.38 86 ASP A CA 1
ATOM 704 C C . ASP A 1 86 ? -14.586 0.460 -1.828 1.00 89.38 86 ASP A C 1
ATOM 706 O O . ASP A 1 86 ? -15.059 0.483 -0.701 1.00 89.38 86 ASP A O 1
ATOM 710 N N . GLY A 1 87 ? -13.355 0.886 -2.078 1.00 92.38 87 GLY A N 1
ATOM 711 C CA . GLY A 1 87 ? -12.493 1.466 -1.062 1.00 92.38 87 GLY A CA 1
ATOM 712 C C . GLY A 1 87 ? -11.406 2.328 -1.681 1.00 92.38 87 GLY A C 1
ATOM 713 O O . GLY A 1 87 ? -11.201 2.341 -2.898 1.00 92.38 87 GLY A O 1
ATOM 714 N N . ARG A 1 88 ? -10.702 3.070 -0.834 1.00 96.19 88 ARG A N 1
ATOM 715 C CA . ARG A 1 88 ? -9.632 3.981 -1.249 1.00 96.19 88 ARG A CA 1
ATOM 716 C C . ARG A 1 88 ? -8.443 3.881 -0.315 1.00 96.19 88 ARG A C 1
ATOM 718 O O . ARG A 1 88 ? -8.609 3.673 0.885 1.00 96.19 88 ARG A O 1
ATOM 725 N N . VAL A 1 89 ? -7.260 4.097 -0.869 1.00 97.12 89 VAL A N 1
ATOM 726 C CA . VAL A 1 89 ? -6.031 4.286 -0.104 1.00 97.12 89 VAL A CA 1
ATOM 727 C C . VAL A 1 89 ? -5.505 5.684 -0.367 1.00 97.12 89 VAL A C 1
ATOM 729 O O . VAL A 1 89 ? -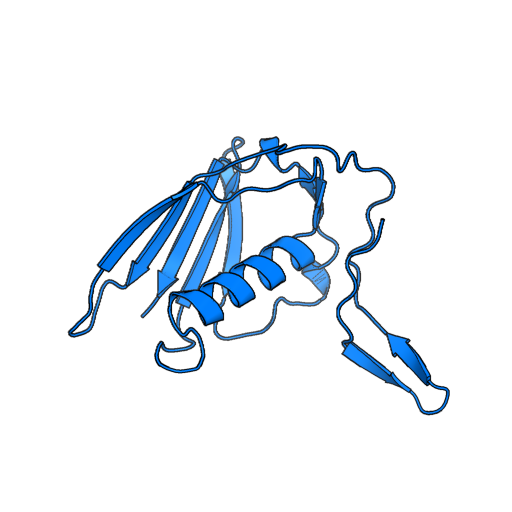5.391 6.085 -1.525 1.00 97.12 89 VAL A O 1
ATOM 732 N N . LYS A 1 90 ? -5.147 6.397 0.694 1.00 97.69 90 LYS A N 1
ATOM 733 C CA . LYS A 1 90 ? -4.393 7.643 0.637 1.00 97.69 90 LYS A CA 1
ATOM 734 C C . LYS A 1 90 ? -3.013 7.400 1.239 1.00 97.69 90 LYS A C 1
ATOM 736 O O . LYS A 1 90 ? -2.904 6.907 2.355 1.00 97.69 90 LYS A O 1
ATOM 741 N N . ILE A 1 91 ? -1.965 7.713 0.490 1.00 97.62 91 ILE A N 1
ATOM 742 C CA . ILE A 1 91 ? -0.578 7.656 0.960 1.00 97.62 91 ILE A CA 1
ATOM 743 C C . ILE A 1 91 ? -0.120 9.096 1.127 1.00 97.62 91 ILE A C 1
ATOM 745 O O . ILE A 1 91 ? 0.043 9.791 0.124 1.00 97.62 91 ILE A O 1
ATOM 749 N N . SER A 1 92 ? 0.062 9.541 2.366 1.00 97.62 92 SER A N 1
ATOM 750 C CA . SER A 1 92 ? 0.485 10.908 2.672 1.00 97.62 92 SER A CA 1
ATOM 751 C C . SER A 1 92 ? 2.005 10.974 2.786 1.00 97.62 92 SER A C 1
ATOM 753 O O . SER A 1 92 ? 2.631 10.151 3.464 1.00 97.62 92 SER A O 1
ATOM 755 N N . LEU A 1 93 ? 2.608 11.968 2.142 1.00 97.25 93 LEU A N 1
ATOM 756 C CA . LEU A 1 93 ? 4.027 12.272 2.261 1.00 97.25 93 LEU A CA 1
ATOM 757 C C . LEU A 1 93 ? 4.261 13.395 3.283 1.00 97.25 93 LEU A C 1
ATOM 759 O O . LEU A 1 93 ? 3.359 14.155 3.638 1.00 97.25 93 LEU A O 1
ATOM 763 N N . LYS A 1 94 ? 5.489 13.484 3.797 1.00 95.69 94 LYS A N 1
ATOM 764 C CA . LYS A 1 94 ? 5.893 14.476 4.806 1.00 95.69 94 LYS A CA 1
ATOM 765 C C . LYS A 1 94 ? 5.884 15.914 4.291 1.00 95.69 94 LYS A C 1
ATOM 767 O O . LYS A 1 94 ? 5.708 16.823 5.092 1.00 95.69 94 LYS A O 1
ATOM 772 N N . ASP A 1 95 ? 6.044 16.107 2.987 1.00 94.19 95 ASP A N 1
ATOM 773 C CA . ASP A 1 95 ? 5.961 17.409 2.316 1.00 94.19 95 ASP A CA 1
ATOM 774 C C . ASP A 1 95 ? 4.512 17.897 2.104 1.00 94.19 95 ASP A C 1
ATOM 776 O O . ASP A 1 95 ? 4.295 18.986 1.581 1.00 94.19 95 ASP A O 1
ATOM 780 N N . GLY A 1 96 ? 3.514 17.105 2.517 1.00 94.25 96 GLY A N 1
ATOM 781 C CA . GLY A 1 96 ? 2.091 17.408 2.364 1.00 94.25 96 GLY A CA 1
ATOM 782 C C . GLY A 1 96 ? 1.479 16.906 1.054 1.00 94.25 96 GLY A C 1
ATOM 783 O O . GLY A 1 96 ? 0.253 16.918 0.918 1.00 94.25 96 GLY A O 1
ATOM 784 N N . SER A 1 97 ? 2.289 16.414 0.113 1.00 96.38 97 SER A N 1
ATOM 785 C CA . SER A 1 97 ? 1.785 15.749 -1.089 1.00 96.38 97 SER A CA 1
ATOM 786 C C . SER A 1 97 ? 1.196 14.369 -0.758 1.00 96.38 97 SER A C 1
ATOM 788 O O . SER A 1 97 ? 1.438 13.796 0.309 1.00 96.38 97 SER A O 1
ATOM 790 N N . PHE A 1 98 ? 0.360 13.826 -1.647 1.00 96.94 98 PHE A N 1
ATOM 791 C CA . PHE A 1 98 ? -0.272 12.525 -1.427 1.00 96.94 98 PHE A CA 1
ATOM 792 C C . PHE A 1 98 ? -0.567 11.774 -2.727 1.00 96.94 98 PHE A C 1
ATOM 794 O O . PHE A 1 98 ? -0.762 12.368 -3.788 1.00 96.94 98 PHE A O 1
ATOM 801 N N . TYR A 1 99 ? -0.691 10.451 -2.616 1.00 96.50 99 TYR A N 1
ATOM 802 C CA . TYR A 1 99 ? -1.179 9.574 -3.681 1.00 96.50 99 TYR A CA 1
ATOM 803 C C . TYR A 1 99 ? -2.521 8.963 -3.287 1.00 96.50 99 TYR A C 1
ATOM 805 O O . TYR A 1 99 ? -2.674 8.468 -2.173 1.00 96.50 99 TYR A O 1
ATOM 813 N N . ASN A 1 100 ? -3.476 8.951 -4.219 1.00 95.69 100 ASN A N 1
ATOM 814 C CA . ASN A 1 100 ? -4.756 8.265 -4.053 1.00 95.69 100 ASN A CA 1
ATOM 815 C C . ASN A 1 100 ? -4.814 7.013 -4.929 1.00 95.69 100 ASN A C 1
ATOM 817 O O . ASN A 1 100 ? -4.608 7.082 -6.142 1.00 95.69 100 ASN A O 1
ATOM 821 N N . LEU A 1 101 ? -5.157 5.882 -4.320 1.00 94.94 101 LEU A N 1
ATOM 822 C CA . LEU A 1 101 ? -5.363 4.607 -4.995 1.00 94.94 101 LEU A CA 1
ATOM 823 C C . LEU A 1 101 ? -6.827 4.202 -4.841 1.00 94.94 101 LEU A C 1
ATOM 825 O O . LEU A 1 101 ? -7.323 4.034 -3.728 1.00 94.94 101 LEU A O 1
ATOM 829 N N . ASP A 1 102 ? -7.516 4.030 -5.965 1.00 94.56 102 ASP A N 1
ATOM 830 C CA . ASP A 1 102 ? -8.863 3.461 -5.979 1.00 94.56 102 ASP A CA 1
ATOM 831 C C . ASP A 1 102 ? -8.756 1.930 -5.922 1.00 94.56 102 ASP A C 1
ATOM 833 O O . ASP A 1 102 ? -8.084 1.322 -6.764 1.00 94.56 102 ASP A O 1
ATOM 837 N N . LEU A 1 103 ? -9.391 1.297 -4.931 1.00 94.44 103 LEU A N 1
ATOM 838 C CA . LEU A 1 103 ? -9.390 -0.160 -4.795 1.00 94.44 103 LEU A CA 1
ATOM 839 C C . LEU A 1 103 ? -10.322 -0.843 -5.807 1.00 94.44 103 LEU A C 1
ATOM 841 O O . LEU A 1 103 ? -10.147 -2.031 -6.072 1.00 94.44 103 LEU A O 1
ATOM 845 N N . ARG A 1 104 ? -11.247 -0.113 -6.443 1.00 92.94 104 ARG A N 1
ATOM 846 C CA . ARG A 1 104 ? -12.194 -0.659 -7.434 1.00 92.94 104 ARG A CA 1
ATOM 847 C C . ARG A 1 104 ? -11.533 -1.015 -8.756 1.00 92.94 104 ARG A C 1
ATOM 849 O O . ARG A 1 104 ? -12.043 -1.862 -9.487 1.00 92.94 104 ARG A O 1
ATOM 856 N N . SER A 1 105 ? -10.412 -0.369 -9.061 1.00 93.00 105 SER A N 1
ATOM 857 C CA . SER A 1 105 ? -9.646 -0.572 -10.286 1.00 93.00 105 SER A CA 1
ATOM 858 C C . SER A 1 105 ? -8.189 -0.893 -9.983 1.00 93.00 105 SER A C 1
ATOM 860 O O . SER A 1 105 ? -7.655 -0.532 -8.934 1.00 93.00 105 SER A O 1
ATOM 862 N N . LYS A 1 106 ? -7.522 -1.538 -10.937 1.00 91.56 106 LYS A N 1
ATOM 863 C CA . LYS A 1 106 ? -6.068 -1.699 -10.913 1.00 91.56 106 LYS A CA 1
ATOM 864 C C . LYS A 1 106 ? -5.380 -0.330 -10.991 1.00 91.56 106 LYS A C 1
ATOM 866 O O . LYS A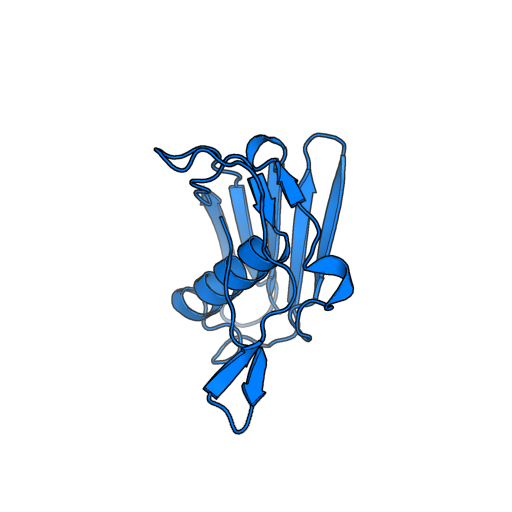 1 106 ? -5.905 0.591 -11.622 1.00 91.56 106 LYS A O 1
ATOM 871 N N . LEU A 1 107 ? -4.194 -0.204 -10.391 1.00 93.06 107 LEU A N 1
ATOM 872 C CA . LEU A 1 107 ? -3.344 0.975 -10.562 1.00 93.06 107 LEU A CA 1
ATOM 873 C C . LEU A 1 107 ? -3.132 1.260 -12.058 1.00 93.06 107 LEU A C 1
ATOM 875 O O . LEU A 1 107 ? -2.745 0.371 -12.818 1.00 93.06 107 LEU A O 1
ATOM 879 N N . LYS A 1 108 ? -3.388 2.500 -12.494 1.00 90.62 108 LYS A N 1
ATOM 880 C CA . LYS A 1 108 ? -3.197 2.885 -13.900 1.00 90.62 108 LYS A CA 1
ATOM 881 C C . LYS A 1 108 ? -1.712 2.802 -14.254 1.00 90.62 108 LYS A C 1
ATOM 883 O O . LYS A 1 108 ? -0.879 3.330 -13.522 1.00 90.62 108 LYS A O 1
ATOM 888 N N . PHE A 1 109 ? -1.397 2.216 -15.409 1.00 88.75 109 PHE A N 1
ATOM 889 C CA . PHE A 1 109 ? -0.020 1.972 -15.858 1.00 88.75 109 PHE A CA 1
ATOM 890 C C . PHE A 1 109 ? 0.891 3.204 -15.802 1.00 88.75 109 PHE A C 1
ATOM 892 O O . PHE A 1 109 ? 2.033 3.087 -15.369 1.00 88.75 109 PHE A O 1
ATOM 899 N N . LYS A 1 110 ? 0.369 4.395 -16.127 1.00 88.69 110 LYS A N 1
ATOM 900 C CA . LYS A 1 110 ? 1.127 5.656 -16.067 1.00 88.69 110 LYS A CA 1
ATOM 901 C C . LYS A 1 110 ? 1.704 5.990 -14.684 1.00 88.69 110 LYS A C 1
ATOM 903 O O . LYS A 1 110 ? 2.706 6.680 -14.611 1.00 88.69 110 LYS A O 1
ATOM 908 N N . TYR A 1 111 ? 1.103 5.483 -13.606 1.00 90.19 111 TYR A N 1
ATOM 909 C CA . TYR A 1 111 ? 1.555 5.722 -12.232 1.00 90.19 111 TYR A CA 1
ATOM 910 C C . TYR A 1 111 ? 2.487 4.622 -11.702 1.00 90.19 111 TYR A C 1
ATOM 912 O O . TYR A 1 111 ? 3.038 4.747 -10.615 1.00 90.19 111 TYR A O 1
ATOM 920 N N . MET A 1 112 ? 2.681 3.523 -12.440 1.00 90.00 112 MET A N 1
ATOM 921 C CA . MET A 1 112 ? 3.513 2.403 -11.980 1.00 90.00 112 MET A CA 1
ATOM 922 C C . MET A 1 112 ? 5.018 2.710 -11.982 1.00 90.00 112 MET A C 1
ATOM 924 O O . MET A 1 112 ? 5.790 1.984 -11.349 1.00 90.00 112 MET A O 1
ATOM 928 N N . GLY A 1 113 ? 5.434 3.747 -12.713 1.00 89.12 113 GLY A N 1
ATOM 929 C CA . GLY A 1 113 ? 6.814 4.231 -12.765 1.00 89.12 113 GLY A CA 1
ATOM 930 C C . GLY A 1 113 ? 7.184 5.208 -11.651 1.00 89.12 113 GLY A C 1
ATO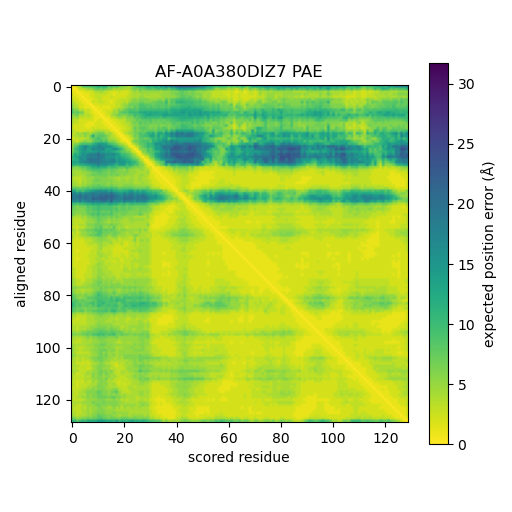M 931 O O . GLY A 1 113 ? 8.370 5.440 -11.453 1.00 89.12 113 GLY A O 1
ATOM 932 N N . GLU A 1 114 ? 6.204 5.740 -10.917 1.00 92.88 114 GLU A N 1
ATOM 933 C CA . GLU A 1 114 ? 6.436 6.691 -9.827 1.00 92.88 114 GLU A CA 1
ATOM 934 C C . GLU A 1 114 ? 7.300 6.056 -8.735 1.00 92.88 114 GLU A C 1
ATOM 936 O O . GLU A 1 114 ? 6.997 4.957 -8.256 1.00 92.88 114 GLU A O 1
ATOM 941 N N . VAL A 1 115 ? 8.374 6.742 -8.342 1.00 92.88 115 VAL A N 1
ATOM 942 C CA . VAL A 1 115 ? 9.312 6.294 -7.306 1.00 92.88 115 VAL A CA 1
ATOM 943 C C . VAL A 1 115 ? 9.192 7.209 -6.100 1.00 92.88 115 VAL A C 1
ATOM 945 O O . VAL A 1 115 ? 9.329 8.420 -6.212 1.00 92.88 115 VAL A O 1
ATOM 948 N N . ILE A 1 116 ? 8.988 6.607 -4.935 1.00 92.50 116 ILE A N 1
ATOM 949 C CA . ILE A 1 116 ? 8.795 7.293 -3.663 1.00 92.50 116 ILE A CA 1
ATOM 950 C C . ILE A 1 116 ? 9.965 6.941 -2.751 1.00 92.50 116 ILE A C 1
ATOM 952 O O . ILE A 1 116 ? 10.345 5.774 -2.627 1.00 92.50 116 ILE A O 1
ATOM 956 N N . GLU A 1 117 ? 10.531 7.936 -2.076 1.00 92.81 117 GLU A N 1
ATOM 957 C CA . GLU A 1 117 ? 11.433 7.686 -0.957 1.00 92.81 117 GLU A CA 1
ATOM 958 C C . GLU A 1 117 ? 10.628 7.199 0.246 1.00 92.81 117 GLU A C 1
ATOM 960 O O . GLU A 1 117 ? 9.803 7.921 0.802 1.00 92.81 117 GLU A O 1
ATOM 965 N N . SER A 1 118 ? 10.880 5.974 0.698 1.00 92.06 118 SER A N 1
ATOM 966 C CA . SER A 1 118 ? 10.087 5.332 1.749 1.00 92.06 118 SER A CA 1
ATOM 967 C C . SER A 1 118 ? 10.087 6.121 3.061 1.00 92.06 118 SER A C 1
ATOM 969 O O . SER A 1 118 ? 9.128 6.046 3.824 1.00 92.06 118 SER A O 1
ATOM 971 N N . LYS A 1 119 ? 11.153 6.885 3.337 1.00 92.56 119 LYS A N 1
ATOM 972 C CA . LYS A 1 119 ? 11.280 7.753 4.522 1.00 92.56 119 LYS A CA 1
ATOM 973 C C . LYS A 1 119 ? 10.401 9.006 4.458 1.00 92.56 119 LYS A C 1
ATOM 975 O O . LYS A 1 119 ? 10.152 9.606 5.507 1.00 92.56 119 LYS A O 1
ATOM 980 N N . GLN A 1 120 ? 9.967 9.404 3.261 1.00 95.44 120 GLN A N 1
ATOM 981 C CA . GLN A 1 120 ? 9.049 10.524 3.046 1.00 95.44 120 GLN A C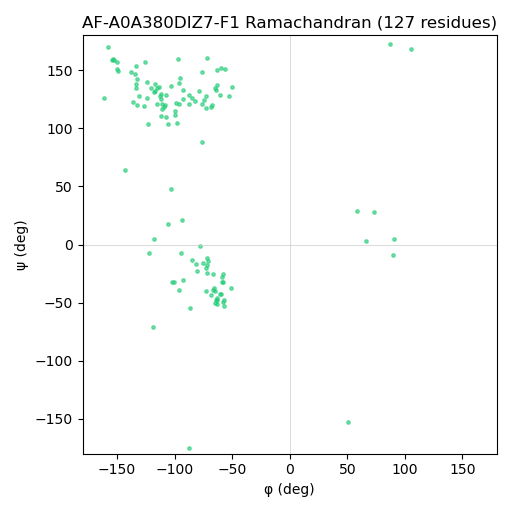A 1
ATOM 982 C C . GLN A 1 120 ? 7.594 10.122 3.266 1.00 95.44 120 GLN A C 1
ATOM 984 O O . GLN A 1 120 ? 6.761 10.994 3.477 1.00 95.44 120 GLN A O 1
ATOM 989 N N . ILE A 1 121 ? 7.280 8.825 3.274 1.00 96.44 121 ILE A N 1
ATOM 990 C CA . ILE A 1 121 ? 5.938 8.349 3.606 1.00 96.44 121 ILE A CA 1
ATOM 991 C C . ILE A 1 121 ? 5.682 8.633 5.086 1.00 96.44 121 ILE A C 1
ATOM 993 O O . ILE A 1 121 ? 6.418 8.162 5.957 1.00 96.44 121 ILE A O 1
ATOM 997 N N . LYS A 1 122 ? 4.647 9.427 5.357 1.00 96.38 122 LYS A N 1
ATOM 998 C CA . LYS A 1 122 ? 4.212 9.789 6.704 1.00 96.38 122 LYS A CA 1
ATOM 999 C C . LYS A 1 122 ? 3.243 8.740 7.246 1.00 96.38 122 LYS A C 1
ATOM 1001 O O . LYS A 1 122 ? 3.491 8.146 8.293 1.00 96.38 122 LYS A O 1
ATOM 1006 N N . ASP A 1 123 ? 2.180 8.484 6.495 1.00 97.06 123 ASP A N 1
ATOM 1007 C CA . ASP A 1 123 ? 1.087 7.589 6.861 1.00 97.06 123 ASP A CA 1
ATOM 1008 C C . ASP A 1 123 ? 0.407 7.017 5.611 1.00 97.06 123 ASP A C 1
ATOM 1010 O O . ASP A 1 123 ? 0.546 7.529 4.494 1.00 97.06 123 ASP A O 1
ATOM 1014 N N . ILE A 1 124 ? -0.288 5.900 5.810 1.00 97.88 124 ILE A N 1
ATOM 1015 C CA . ILE A 1 124 ? -1.120 5.254 4.802 1.00 97.88 124 ILE A CA 1
ATOM 1016 C C . ILE A 1 124 ? -2.504 5.060 5.415 1.00 97.88 124 ILE A C 1
ATOM 1018 O O . ILE A 1 124 ? -2.660 4.340 6.398 1.00 97.88 124 ILE A O 1
ATOM 1022 N N . GLU A 1 125 ? -3.517 5.665 4.814 1.00 97.81 125 GLU A N 1
ATOM 1023 C CA . GLU A 1 125 ? -4.907 5.562 5.246 1.00 97.81 125 GLU A CA 1
ATOM 1024 C C . GLU A 1 125 ? -5.691 4.709 4.251 1.00 97.81 125 GLU A C 1
ATOM 1026 O O . GLU A 1 125 ? -5.799 5.037 3.070 1.00 97.81 125 GLU A O 1
ATOM 1031 N N . VAL A 1 126 ? -6.267 3.612 4.726 1.00 97.50 126 VAL A N 1
ATOM 1032 C CA . VAL A 1 126 ? -7.111 2.703 3.955 1.00 97.50 126 VAL A CA 1
ATOM 1033 C C . VAL A 1 126 ? -8.533 2.827 4.470 1.00 97.50 126 VAL A C 1
ATOM 1035 O O . VAL A 1 1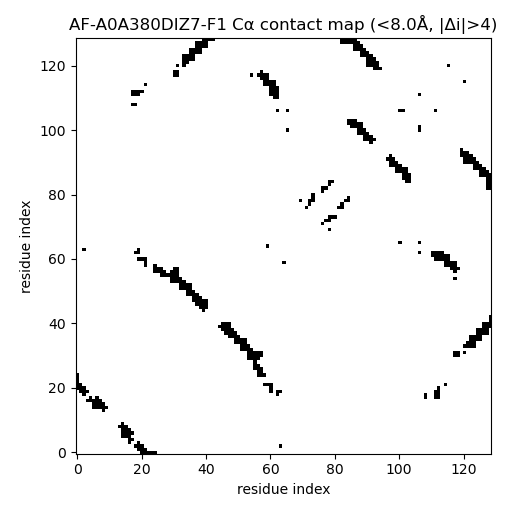26 ? -8.805 2.551 5.633 1.00 97.50 126 VAL A O 1
ATOM 1038 N N . ASN A 1 127 ? -9.446 3.195 3.579 1.00 95.62 127 ASN A N 1
ATOM 1039 C CA . ASN A 1 127 ? -10.872 3.247 3.861 1.00 95.62 127 ASN A CA 1
ATOM 1040 C C . ASN A 1 127 ? -11.567 2.152 3.054 1.00 95.62 127 ASN A C 1
ATOM 1042 O O . ASN A 1 127 ? -11.626 2.221 1.822 1.00 95.62 127 ASN A O 1
ATOM 1046 N N . LEU A 1 128 ? -12.053 1.141 3.763 1.00 92.69 128 LEU A N 1
ATOM 1047 C CA . LEU A 1 128 ? -12.855 0.038 3.253 1.00 92.69 128 LEU A CA 1
ATOM 1048 C C . LEU A 1 128 ? -14.335 0.375 3.469 1.00 92.69 128 LEU A C 1
ATOM 1050 O O . LEU A 1 128 ? -14.685 0.983 4.483 1.00 92.69 128 LEU A O 1
ATOM 1054 N N . LYS A 1 129 ? -15.195 -0.011 2.527 1.00 85.31 129 LYS A N 1
ATOM 1055 C CA . LYS A 1 129 ? -16.650 0.081 2.687 1.00 85.31 129 LYS A CA 1
ATOM 1056 C C . LYS A 1 129 ? -17.280 -1.288 2.874 1.00 85.31 129 LYS A C 1
ATOM 1058 O O . LYS A 1 129 ? -16.729 -2.283 2.344 1.00 85.31 129 LYS A O 1
#

Organism: Staphylococcus aureus (NCBI:txid1280)

Mean predicted aligned error: 5.08 Å

Solvent-accessible surface area (backbone atoms only — not comparable to full-atom values): 7229 Å² total; per-residue (Å²): 87,71,56,86,54,85,76,45,69,54,98,81,75,49,75,40,55,76,59,27,73,43,88,77,70,63,65,82,57,82,58,26,57,30,42,34,36,43,34,24,86,56,68,97,81,48,47,77,49,74,48,72,46,79,36,43,32,48,54,43,29,48,40,55,51,52,53,52,50,51,51,51,39,32,74,76,64,27,46,76,73,81,31,54,42,59,31,42,35,40,39,37,32,71,89,71,50,71,48,79,45,58,54,72,50,78,83,58,72,88,52,18,63,42,73,41,53,36,72,42,43,50,36,34,43,34,43,43,76

Secondary structure (DSSP, 8-state):
-B-----EE-TT-PEE----B-S----SS--B--EEEEEE-SSTT-EEEEEE--B--SEEEHHHHHHHHHHHHHHHH-BTTTB-S-EEEEEEETTS-EEEEETTSPPPGGGTT-EEEGGGEEEEEEEE-

Radius of gyration: 15.5 Å; Cα contacts (8 Å, |Δi|>4): 258; chains: 1; bounding box: 42×35×41 Å